Protein AF-A0A9D4SIF5-F1 (afdb_monomer)

InterPro domains:
  IPR032365 BCL-6 corepressor, PCGF1 binding domain [PF16553] (16-103)
  IPR038227 PCGF Ub-like fold discriminator superfamily [G3DSA:3.10.260.40] (9-134)

Structure (mmCIF, N/CA/C/O backbone):
data_AF-A0A9D4SIF5-F1
#
_entry.id   AF-A0A9D4SIF5-F1
#
loop_
_atom_site.group_PDB
_atom_site.id
_atom_site.type_symbol
_atom_site.label_atom_id
_atom_site.label_alt_id
_atom_site.label_comp_id
_atom_site.label_asym_id
_atom_site.label_entity_id
_atom_site.label_seq_id
_atom_site.pdbx_PDB_ins_code
_atom_site.Cartn_x
_atom_site.Cartn_y
_atom_site.Cartn_z
_atom_site.occupancy
_atom_site.B_iso_or_equiv
_atom_site.auth_seq_id
_atom_site.auth_comp_id
_atom_site.auth_asym_id
_atom_site.auth_atom_id
_atom_site.pdbx_PDB_model_num
ATOM 1 N N . MET A 1 1 ? -4.876 1.374 -12.257 1.00 37.56 1 MET A N 1
ATOM 2 C CA . MET A 1 1 ? -3.922 2.342 -12.844 1.00 37.56 1 MET A CA 1
ATOM 3 C C . MET A 1 1 ? -2.883 1.543 -13.620 1.00 37.56 1 MET A C 1
ATOM 5 O O . MET A 1 1 ? -2.544 0.474 -13.148 1.00 37.56 1 MET A O 1
ATOM 9 N N . ILE A 1 2 ? -2.447 1.990 -14.800 1.00 33.09 2 ILE A N 1
ATOM 10 C CA . ILE A 1 2 ? -1.652 1.181 -15.743 1.00 33.09 2 ILE A CA 1
ATOM 11 C C . ILE A 1 2 ? -0.152 1.449 -15.529 1.00 33.09 2 ILE A C 1
ATOM 13 O O . ILE A 1 2 ? 0.250 2.612 -15.566 1.00 33.09 2 ILE A O 1
ATOM 17 N N . ARG A 1 3 ? 0.668 0.406 -15.335 1.00 35.22 3 ARG A N 1
ATOM 18 C CA . ARG A 1 3 ? 2.143 0.470 -15.366 1.00 35.22 3 ARG A CA 1
ATOM 19 C C . ARG A 1 3 ? 2.621 -0.346 -16.569 1.00 35.22 3 ARG A C 1
ATOM 21 O O . ARG A 1 3 ? 2.198 -1.478 -16.734 1.00 35.22 3 ARG A O 1
ATOM 28 N N . MET A 1 4 ? 3.459 0.249 -17.411 1.00 37.44 4 MET A N 1
ATOM 29 C CA . MET A 1 4 ? 3.956 -0.341 -18.658 1.00 37.44 4 MET A CA 1
ATOM 30 C C . MET A 1 4 ? 5.484 -0.448 -18.539 1.00 37.44 4 MET A C 1
ATOM 32 O O . MET A 1 4 ? 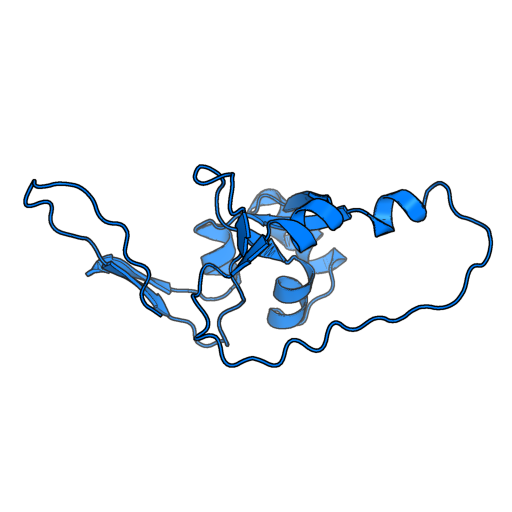6.127 0.551 -18.206 1.00 37.44 4 MET A O 1
ATOM 36 N N . MET A 1 5 ? 6.063 -1.629 -18.753 1.00 41.91 5 MET A N 1
ATOM 37 C CA . MET A 1 5 ? 7.504 -1.798 -18.973 1.00 41.91 5 MET A CA 1
ATOM 38 C C . MET A 1 5 ? 7.690 -2.243 -20.422 1.00 41.91 5 MET A C 1
ATOM 40 O O . MET A 1 5 ? 6.990 -3.143 -20.866 1.00 41.91 5 MET A O 1
ATOM 44 N N . MET A 1 6 ? 8.571 -1.572 -21.164 1.00 42.91 6 MET A N 1
ATOM 45 C CA . MET A 1 6 ? 8.908 -1.979 -22.528 1.00 42.91 6 MET A CA 1
ATOM 46 C C . MET A 1 6 ? 9.956 -3.090 -22.458 1.00 42.91 6 MET A C 1
ATOM 48 O O . MET A 1 6 ? 11.020 -2.871 -21.878 1.00 42.91 6 MET A O 1
ATOM 52 N N . MET A 1 7 ? 9.637 -4.254 -23.021 1.00 49.66 7 MET A N 1
ATOM 53 C CA . MET A 1 7 ? 10.621 -5.262 -23.413 1.00 49.66 7 MET A CA 1
ATOM 54 C C . MET A 1 7 ? 10.714 -5.271 -24.938 1.00 49.66 7 MET A C 1
ATOM 56 O O . MET A 1 7 ? 9.713 -5.060 -25.623 1.00 49.66 7 MET A O 1
ATOM 60 N N . ASP A 1 8 ? 11.942 -5.410 -25.427 1.00 47.88 8 ASP A N 1
ATOM 61 C CA . ASP A 1 8 ? 12.290 -5.445 -26.841 1.00 47.88 8 ASP A CA 1
ATOM 62 C C . ASP A 1 8 ? 11.723 -6.711 -27.515 1.00 47.88 8 ASP A C 1
ATOM 64 O O . ASP A 1 8 ? 11.964 -7.812 -27.033 1.00 47.88 8 ASP A O 1
ATOM 68 N N . ASP A 1 9 ? 10.996 -6.508 -28.618 1.00 54.66 9 ASP A N 1
ATOM 69 C CA . ASP A 1 9 ? 10.837 -7.357 -29.813 1.00 54.66 9 ASP A CA 1
ATOM 70 C C . ASP A 1 9 ? 10.932 -8.897 -29.690 1.00 54.66 9 ASP A C 1
ATOM 72 O O . ASP A 1 9 ? 11.634 -9.534 -30.473 1.00 54.66 9 ASP A O 1
ATOM 76 N N . ASP A 1 10 ? 10.129 -9.507 -28.825 1.00 52.88 10 ASP A N 1
ATOM 77 C CA . ASP A 1 10 ? 9.571 -10.844 -29.053 1.00 52.88 10 ASP A CA 1
ATOM 78 C C . ASP A 1 10 ? 8.083 -10.785 -28.657 1.00 52.88 10 ASP A C 1
ATOM 80 O O . ASP A 1 10 ? 7.726 -10.095 -27.702 1.00 52.88 10 ASP A O 1
ATOM 84 N N . ASP A 1 11 ? 7.199 -11.426 -29.430 1.00 55.69 11 ASP A N 1
ATOM 85 C CA . ASP A 1 11 ? 5.751 -11.523 -29.174 1.00 55.69 11 ASP A CA 1
ATOM 86 C C . ASP A 1 11 ? 5.476 -12.357 -27.898 1.00 55.69 11 ASP A C 1
ATOM 88 O O . ASP A 1 11 ? 4.903 -13.445 -27.952 1.00 55.69 11 ASP A O 1
ATOM 92 N N . ASP A 1 12 ? 5.915 -11.863 -26.742 1.00 54.91 12 ASP A N 1
ATOM 93 C CA . ASP A 1 12 ? 5.549 -12.371 -25.430 1.00 54.91 12 ASP A CA 1
ATOM 94 C C . ASP A 1 12 ? 4.180 -11.785 -25.075 1.00 54.91 12 ASP A C 1
ATOM 96 O O . ASP A 1 12 ? 4.002 -10.563 -25.010 1.00 54.91 12 ASP A O 1
ATOM 100 N N . ASP A 1 13 ? 3.200 -12.663 -24.861 1.00 60.69 13 ASP A N 1
ATOM 101 C CA . ASP A 1 13 ? 1.889 -12.319 -24.321 1.00 60.69 13 ASP A CA 1
ATOM 102 C C . ASP A 1 13 ? 2.075 -11.449 -23.061 1.00 60.69 13 ASP A C 1
ATOM 104 O O . ASP A 1 13 ? 2.414 -11.942 -21.985 1.00 60.69 13 ASP A O 1
ATOM 108 N N . MET A 1 14 ? 1.912 -10.126 -23.195 1.00 62.94 14 MET A N 1
ATOM 109 C CA . MET A 1 14 ? 1.975 -9.209 -22.059 1.00 62.94 14 MET A CA 1
ATOM 110 C C . MET A 1 14 ? 0.830 -9.546 -21.101 1.00 62.94 14 MET A C 1
ATOM 112 O O . MET A 1 14 ? -0.307 -9.140 -21.327 1.00 62.94 14 MET A O 1
ATOM 116 N N . GLU A 1 15 ? 1.141 -10.257 -20.020 1.00 67.00 15 GLU A N 1
ATOM 117 C CA . GLU A 1 15 ? 0.197 -10.516 -18.937 1.00 67.00 15 GLU A CA 1
ATOM 118 C C . GLU A 1 15 ? -0.071 -9.218 -18.166 1.00 67.00 15 GLU A C 1
ATOM 120 O O . GLU A 1 15 ? 0.842 -8.576 -17.627 1.00 67.00 15 GLU A O 1
ATOM 125 N N . TYR A 1 16 ? -1.339 -8.812 -18.103 1.00 73.88 16 TYR A N 1
ATOM 126 C CA . TYR A 1 16 ? -1.735 -7.630 -17.349 1.00 73.88 16 TYR A CA 1
ATOM 127 C C . TYR A 1 16 ? -2.292 -8.035 -15.989 1.00 73.88 16 TYR A C 1
ATOM 129 O O . TYR A 1 16 ? -3.325 -8.695 -15.897 1.00 73.88 16 TYR A O 1
ATOM 137 N N . GLU A 1 17 ? -1.656 -7.565 -14.918 1.00 78.44 17 GLU A N 1
ATOM 138 C CA . GLU A 1 17 ? -2.133 -7.778 -13.553 1.00 78.44 17 GLU A CA 1
ATOM 139 C C . GLU A 1 17 ? -2.958 -6.581 -13.049 1.00 78.44 17 GLU A C 1
ATOM 141 O O . GLU A 1 17 ? -2.536 -5.420 -13.106 1.00 78.44 17 GLU A O 1
ATOM 146 N N . PHE A 1 18 ? -4.155 -6.866 -12.535 1.00 82.50 18 PHE A N 1
ATOM 147 C CA . PHE A 1 18 ? -5.093 -5.887 -11.995 1.00 82.50 18 PHE A CA 1
ATOM 148 C C . PHE A 1 18 ? -5.320 -6.103 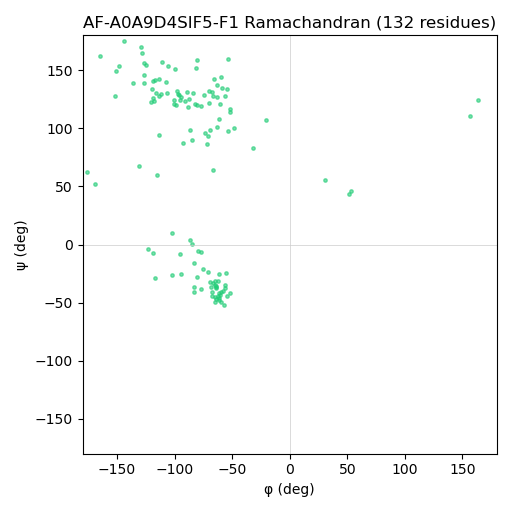-10.502 1.00 82.50 18 PHE A C 1
ATOM 150 O O . PHE A 1 18 ? -5.677 -7.196 -10.073 1.00 82.50 18 PHE A O 1
ATOM 157 N N . GLU A 1 19 ? -5.198 -5.023 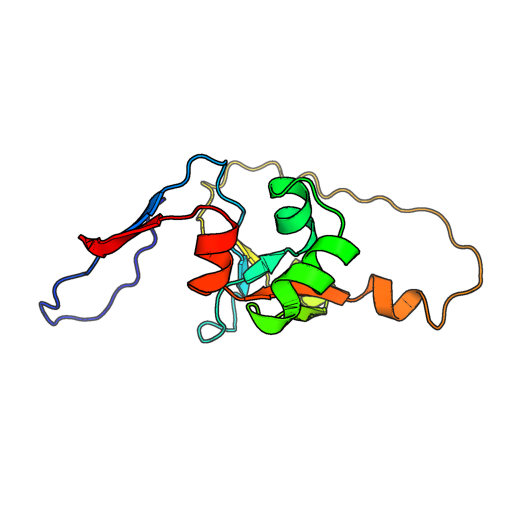-9.729 1.00 84.38 19 GLU A N 1
ATOM 158 C CA . GLU A 1 19 ? -5.571 -4.979 -8.313 1.00 84.38 19 GLU A CA 1
ATOM 159 C C . GLU A 1 19 ? -7.032 -4.533 -8.157 1.00 84.38 19 GLU A C 1
ATOM 161 O O . GLU A 1 19 ? -7.410 -3.432 -8.578 1.00 84.38 19 GLU A O 1
ATOM 166 N N . ALA A 1 20 ? -7.840 -5.356 -7.495 1.00 86.12 20 ALA A N 1
ATOM 167 C CA . ALA A 1 20 ? -9.193 -5.024 -7.067 1.00 86.12 20 ALA A CA 1
ATOM 168 C C . ALA A 1 20 ? -9.295 -5.094 -5.541 1.00 86.12 20 ALA A C 1
ATOM 170 O O . ALA A 1 20 ? -8.722 -5.971 -4.905 1.00 86.12 20 ALA A O 1
ATOM 171 N N . SER A 1 21 ? -10.028 -4.165 -4.929 1.00 87.81 21 SER A N 1
ATOM 172 C CA . SER A 1 21 ? -10.298 -4.206 -3.492 1.00 87.81 21 SER A CA 1
ATOM 173 C C . SER A 1 21 ? -11.631 -3.545 -3.168 1.00 87.81 21 SER A C 1
ATOM 175 O O . SER A 1 21 ? -12.052 -2.591 -3.825 1.00 87.81 21 SER A O 1
ATOM 177 N N . CYS A 1 22 ? -12.286 -4.028 -2.113 1.00 85.31 22 CYS A N 1
ATOM 178 C CA . CYS A 1 22 ? -13.448 -3.372 -1.516 1.00 85.31 22 CYS A CA 1
ATOM 179 C C . CYS A 1 22 ? -13.063 -2.157 -0.647 1.00 85.31 22 CYS A C 1
ATOM 181 O O . CYS A 1 22 ? -13.938 -1.421 -0.181 1.00 85.31 22 CYS A O 1
ATOM 183 N N . ARG A 1 23 ? -11.760 -1.932 -0.432 1.00 84.69 23 ARG A N 1
ATOM 184 C CA . ARG A 1 23 ? -11.191 -0.789 0.289 1.00 84.69 23 ARG A CA 1
ATOM 185 C C . ARG A 1 23 ? -10.446 0.132 -0.683 1.00 84.69 23 ARG A C 1
ATOM 187 O O . ARG A 1 23 ? -9.991 -0.319 -1.732 1.00 84.69 23 ARG A O 1
ATOM 194 N N . PRO A 1 24 ? -10.269 1.421 -0.345 1.00 85.81 24 PRO A N 1
ATOM 195 C CA . PRO A 1 24 ? -9.358 2.278 -1.093 1.00 85.81 24 PRO A CA 1
ATOM 196 C C . PRO A 1 24 ? -7.949 1.669 -1.129 1.00 85.81 24 PRO A C 1
ATOM 198 O O . PRO A 1 24 ? -7.396 1.340 -0.077 1.00 85.81 24 PRO A O 1
ATOM 201 N N . LEU A 1 25 ? -7.380 1.533 -2.330 1.00 88.31 25 LEU A N 1
ATOM 202 C CA . LEU A 1 25 ? -6.021 1.025 -2.507 1.00 88.31 25 LEU A CA 1
ATOM 203 C C . LEU A 1 25 ? -5.014 1.970 -1.845 1.00 88.31 25 LEU A C 1
ATOM 205 O O . LEU A 1 25 ? -5.116 3.193 -1.961 1.00 88.31 25 LEU A O 1
ATOM 209 N N . LEU A 1 26 ? -4.042 1.387 -1.146 1.00 91.06 26 LEU A N 1
ATOM 210 C CA . LEU A 1 26 ? -2.957 2.138 -0.524 1.00 91.06 26 LEU A CA 1
ATOM 211 C C . LEU A 1 26 ? -1.878 2.466 -1.544 1.00 91.06 26 LEU A C 1
ATOM 213 O O . LEU A 1 26 ? -1.641 1.700 -2.480 1.00 91.06 26 LEU A O 1
ATOM 217 N N . ASN A 1 27 ? -1.180 3.573 -1.298 1.00 90.19 27 ASN A N 1
ATOM 218 C CA . ASN A 1 27 ? -0.004 3.919 -2.076 1.00 90.19 27 ASN A CA 1
ATOM 219 C C . ASN A 1 27 ? 1.051 2.818 -1.935 1.00 90.19 27 ASN A C 1
ATOM 221 O O . ASN A 1 27 ? 1.510 2.515 -0.830 1.00 90.19 27 ASN A O 1
ATOM 225 N N . LEU A 1 28 ? 1.430 2.237 -3.065 1.00 89.88 28 LEU A N 1
ATOM 226 C CA . LEU A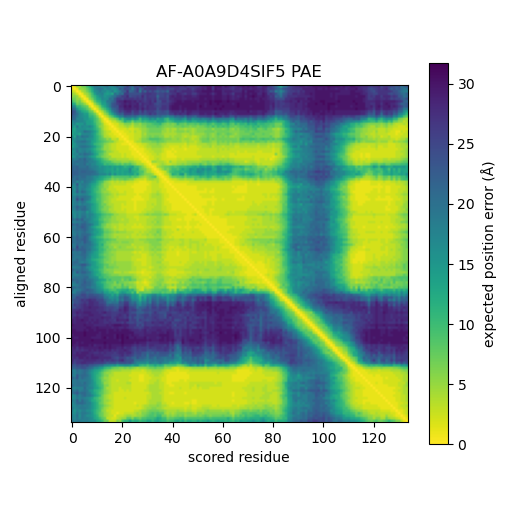 1 28 ? 2.521 1.293 -3.188 1.00 89.88 28 LEU A CA 1
ATOM 227 C C . LEU A 1 28 ? 3.765 2.066 -3.610 1.00 89.88 28 LEU A C 1
ATOM 229 O O . LEU A 1 28 ? 3.755 2.765 -4.622 1.00 89.88 28 LEU A O 1
ATOM 233 N N . TYR A 1 29 ? 4.835 1.946 -2.839 1.00 89.50 29 TYR A N 1
ATOM 234 C CA . TYR A 1 29 ? 6.070 2.687 -3.042 1.00 89.50 29 TYR A CA 1
ATOM 235 C C . TYR A 1 29 ? 7.174 1.797 -3.613 1.00 89.50 29 TYR A C 1
ATOM 237 O O . TYR A 1 29 ? 7.198 0.588 -3.410 1.00 89.50 29 TYR A O 1
ATOM 245 N N . THR A 1 30 ? 8.116 2.402 -4.323 1.00 87.62 30 THR A N 1
ATOM 246 C CA . THR A 1 30 ? 9.379 1.791 -4.753 1.00 87.62 30 THR A CA 1
ATOM 247 C C . THR A 1 30 ? 10.489 2.842 -4.709 1.00 87.62 30 THR A C 1
ATOM 249 O O . THR A 1 30 ? 10.225 4.015 -4.446 1.00 87.62 30 THR A O 1
ATOM 252 N N . PHE A 1 31 ? 11.733 2.448 -4.969 1.00 83.19 31 PHE A N 1
ATOM 253 C CA . PHE A 1 31 ? 12.871 3.362 -5.024 1.00 83.19 31 PHE A CA 1
ATOM 254 C C . PHE A 1 31 ? 13.334 3.594 -6.466 1.00 83.19 31 PHE A C 1
ATOM 256 O O . PHE A 1 31 ? 13.620 2.639 -7.186 1.00 83.19 31 PHE A O 1
ATOM 263 N N . LEU A 1 32 ? 13.497 4.865 -6.858 1.00 73.69 32 LEU A N 1
ATOM 264 C CA . LEU A 1 32 ? 13.894 5.284 -8.214 1.00 73.69 32 LEU A CA 1
ATOM 265 C C . LEU A 1 32 ? 15.160 4.577 -8.732 1.00 73.69 32 LEU A C 1
ATOM 267 O O . LEU A 1 32 ? 15.216 4.177 -9.889 1.00 73.69 32 LEU A O 1
ATOM 271 N N . HIS A 1 33 ? 16.173 4.416 -7.879 1.00 72.81 33 HIS A N 1
ATOM 272 C CA . HIS A 1 33 ? 17.489 3.889 -8.263 1.00 72.81 33 HIS A CA 1
ATOM 273 C C . HIS A 1 33 ? 17.714 2.425 -7.864 1.00 72.81 33 HIS A C 1
ATOM 275 O O . HIS A 1 33 ? 18.837 1.931 -7.944 1.00 72.81 33 HIS A O 1
ATOM 281 N N . LYS A 1 34 ? 16.669 1.725 -7.409 1.00 71.56 34 LYS A N 1
ATOM 282 C CA . LYS A 1 34 ? 16.759 0.317 -6.997 1.00 71.56 34 LYS A CA 1
ATOM 283 C C . LYS A 1 34 ? 15.638 -0.494 -7.658 1.00 71.56 34 LYS A C 1
ATOM 285 O O . LYS A 1 34 ? 14.750 -0.971 -6.958 1.00 71.56 34 LYS A O 1
ATOM 290 N N . PRO A 1 35 ? 15.676 -0.669 -8.995 1.00 58.94 35 PRO A N 1
ATOM 291 C CA . PRO A 1 35 ? 14.589 -1.302 -9.747 1.00 58.94 35 PRO A CA 1
ATOM 292 C C . PRO A 1 35 ? 14.319 -2.754 -9.324 1.00 58.94 35 PRO A C 1
ATOM 294 O O . PRO A 1 35 ? 13.190 -3.213 -9.427 1.00 58.94 35 PRO A O 1
ATOM 297 N N . ASN A 1 36 ? 15.326 -3.444 -8.777 1.00 64.44 36 ASN A N 1
ATOM 298 C CA . ASN A 1 36 ? 15.203 -4.826 -8.302 1.00 64.44 36 ASN A CA 1
ATOM 299 C C . ASN A 1 36 ? 14.668 -4.937 -6.863 1.00 64.44 36 ASN A C 1
ATOM 301 O O . ASN A 1 36 ? 14.585 -6.040 -6.326 1.00 64.44 36 ASN A O 1
ATOM 305 N N . GLN A 1 37 ? 14.360 -3.820 -6.194 1.00 73.31 37 GLN A N 1
ATOM 306 C CA . GLN A 1 37 ? 13.737 -3.875 -4.876 1.00 73.31 37 GLN A CA 1
ATOM 307 C C . GLN A 1 37 ? 12.229 -4.044 -5.001 1.00 73.31 37 GLN A C 1
ATOM 309 O O . GLN A 1 37 ? 11.558 -3.293 -5.712 1.00 73.31 37 GLN A O 1
ATOM 314 N N . CYS A 1 38 ? 11.711 -5.019 -4.252 1.00 81.94 38 CYS A N 1
ATOM 315 C CA . CYS A 1 38 ? 10.282 -5.254 -4.147 1.00 81.94 38 CYS A CA 1
ATOM 316 C C . CYS A 1 38 ? 9.574 -3.957 -3.709 1.00 81.94 38 CYS A C 1
ATOM 318 O O . CYS A 1 38 ? 10.050 -3.294 -2.776 1.00 81.94 38 CYS A O 1
ATOM 320 N N . PRO A 1 39 ? 8.464 -3.577 -4.364 1.00 89.38 39 PRO A N 1
ATOM 321 C CA . PRO A 1 39 ? 7.611 -2.502 -3.889 1.00 89.38 39 PRO A CA 1
ATOM 322 C C . PRO A 1 39 ? 7.164 -2.715 -2.437 1.00 89.38 39 PRO A C 1
ATOM 324 O O . PRO A 1 39 ? 7.189 -3.830 -1.917 1.00 89.38 39 PRO A O 1
ATOM 327 N N . PHE A 1 40 ? 6.748 -1.654 -1.757 1.00 92.31 40 PHE A N 1
ATOM 328 C CA . PHE A 1 40 ? 6.386 -1.718 -0.344 1.00 92.31 40 PHE A CA 1
ATOM 329 C C . PHE A 1 40 ? 5.278 -0.733 0.029 1.00 92.31 40 PHE A C 1
ATOM 331 O O . PHE A 1 40 ? 5.123 0.324 -0.578 1.00 92.31 40 PHE A O 1
ATOM 338 N N . TYR A 1 41 ? 4.532 -1.066 1.078 1.00 94.19 41 TYR A N 1
ATOM 339 C CA . TYR A 1 41 ? 3.570 -0.181 1.729 1.00 94.19 41 TYR A CA 1
ATOM 340 C C . TYR A 1 41 ? 4.179 0.420 2.995 1.00 94.19 41 TYR A C 1
ATOM 342 O O . TYR A 1 41 ? 4.991 -0.215 3.672 1.00 94.19 41 TYR A O 1
ATOM 350 N N . LEU A 1 42 ? 3.746 1.624 3.367 1.00 94.88 42 LEU A N 1
ATOM 351 C CA . LEU A 1 42 ? 4.068 2.182 4.679 1.00 94.88 42 LEU A CA 1
ATOM 352 C C . LEU A 1 42 ? 3.223 1.486 5.754 1.00 94.88 42 LEU A C 1
ATOM 354 O O . LEU A 1 42 ? 1.994 1.448 5.653 1.00 94.88 42 LEU A O 1
ATOM 358 N N . VAL A 1 43 ? 3.856 0.988 6.825 1.00 95.19 43 VAL A N 1
ATOM 359 C CA . VAL A 1 43 ? 3.137 0.335 7.941 1.00 95.19 43 VAL A CA 1
ATOM 360 C C . VAL A 1 43 ? 2.081 1.271 8.528 1.00 95.19 43 VAL A C 1
ATOM 362 O O . VAL A 1 43 ? 0.987 0.829 8.871 1.00 95.19 43 VAL A O 1
ATOM 365 N N . CYS A 1 44 ? 2.373 2.572 8.611 1.00 94.06 44 CYS A N 1
ATOM 366 C CA . CYS A 1 44 ? 1.444 3.562 9.150 1.00 94.06 44 CYS A CA 1
ATOM 367 C C . CYS A 1 44 ? 0.147 3.681 8.334 1.00 94.06 44 CYS A C 1
ATOM 369 O O . CYS A 1 44 ? -0.906 3.932 8.918 1.00 94.06 44 CYS A O 1
ATOM 371 N N . ASP A 1 45 ? 0.195 3.465 7.022 1.00 94.25 45 ASP A N 1
ATOM 372 C CA . ASP A 1 45 ? -0.984 3.518 6.159 1.00 94.25 45 ASP A CA 1
ATOM 373 C C . ASP A 1 45 ? -1.746 2.193 6.183 1.00 94.25 45 ASP A C 1
ATOM 375 O O . ASP A 1 45 ? -2.976 2.192 6.260 1.00 94.25 45 ASP A O 1
ATOM 379 N N . VAL A 1 46 ? -1.026 1.069 6.255 1.00 94.56 46 VAL A N 1
ATOM 380 C CA . VAL A 1 46 ? -1.613 -0.264 6.458 1.00 94.56 46 VAL A CA 1
ATOM 381 C C . VAL A 1 46 ? -2.445 -0.301 7.741 1.00 94.56 46 VAL A C 1
ATOM 383 O O . VAL A 1 46 ? -3.625 -0.648 7.702 1.00 94.56 46 VAL A O 1
ATOM 386 N N . ILE A 1 47 ? -1.888 0.115 8.883 1.00 95.25 47 ILE A N 1
ATOM 387 C CA . ILE A 1 47 ? -2.615 0.056 10.163 1.00 95.25 47 ILE A CA 1
ATOM 388 C C . ILE A 1 47 ? -3.812 1.016 10.205 1.00 95.25 47 ILE A C 1
ATOM 390 O O . ILE A 1 47 ? -4.842 0.679 10.793 1.00 95.25 47 ILE A O 1
ATOM 394 N N . LYS A 1 48 ? -3.720 2.177 9.535 1.00 93.62 48 LYS A N 1
ATOM 395 C CA . LYS A 1 48 ? -4.849 3.109 9.375 1.00 93.62 48 LYS A CA 1
ATOM 396 C C . LYS A 1 48 ? -5.963 2.485 8.535 1.00 93.62 48 LYS A C 1
ATOM 398 O O . LYS A 1 48 ? -7.121 2.547 8.940 1.00 93.62 48 LYS A O 1
ATOM 403 N N . SER A 1 49 ? -5.619 1.849 7.415 1.00 93.19 49 SER A N 1
ATOM 404 C CA . SER A 1 49 ? -6.571 1.150 6.539 1.00 93.19 49 SER A CA 1
ATOM 405 C C . SER A 1 49 ? -7.282 0.001 7.253 1.00 93.19 49 SER A C 1
ATOM 407 O O . SER A 1 49 ? -8.498 -0.175 7.154 1.00 93.19 49 SER A O 1
ATOM 409 N N . LEU A 1 50 ? -6.524 -0.755 8.045 1.00 93.19 50 LEU A N 1
ATOM 410 C CA . LEU A 1 50 ? -7.028 -1.877 8.826 1.00 93.19 50 LEU A CA 1
ATOM 411 C C . LEU A 1 50 ? -7.720 -1.455 10.132 1.00 93.19 50 LEU A C 1
ATOM 413 O O . LEU A 1 50 ? -8.285 -2.311 10.812 1.00 93.19 50 LEU A O 1
ATOM 417 N N . LYS A 1 51 ? -7.693 -0.159 10.480 1.00 94.19 51 LYS A N 1
ATOM 418 C CA . LYS A 1 51 ? -8.245 0.404 11.724 1.00 94.19 51 LYS A CA 1
ATOM 419 C C . LYS A 1 51 ? -7.741 -0.325 12.976 1.00 94.19 51 LYS A C 1
ATOM 421 O O . LYS A 1 51 ? -8.510 -0.613 13.891 1.00 94.19 51 LYS A O 1
ATOM 426 N N . MET A 1 52 ? -6.445 -0.625 13.017 1.00 95.19 52 MET A N 1
ATOM 427 C CA . MET A 1 52 ? -5.794 -1.301 14.144 1.00 95.19 52 MET A CA 1
ATOM 428 C C . MET A 1 52 ? -4.560 -0.540 14.624 1.00 95.19 52 MET A C 1
ATOM 430 O O . MET A 1 52 ? -4.047 0.344 13.941 1.00 95.19 52 MET A O 1
ATOM 434 N N . THR A 1 53 ? -4.074 -0.877 15.817 1.00 95.75 53 THR A N 1
ATOM 435 C CA . THR A 1 53 ? -2.813 -0.329 16.324 1.00 95.75 53 THR A CA 1
ATOM 436 C C . THR A 1 53 ? -1.623 -1.079 15.727 1.00 95.75 53 THR A C 1
ATOM 438 O O . THR A 1 53 ? -1.736 -2.232 15.304 1.00 95.75 53 THR A O 1
ATOM 441 N N . ARG A 1 54 ? -0.450 -0.436 15.744 1.00 94.19 54 ARG A N 1
ATOM 442 C CA . ARG A 1 54 ? 0.822 -1.057 15.346 1.00 94.19 54 ARG A CA 1
ATOM 443 C C . ARG A 1 54 ? 1.097 -2.354 16.111 1.00 94.19 54 ARG A C 1
ATOM 445 O O . ARG A 1 54 ? 1.502 -3.340 15.510 1.00 94.19 54 ARG A O 1
ATOM 452 N N . GLU A 1 55 ? 0.874 -2.352 17.422 1.00 96.00 55 GLU A N 1
ATOM 453 C CA . GLU A 1 55 ? 1.105 -3.519 18.279 1.00 96.00 55 GLU A CA 1
ATOM 454 C C . GLU A 1 55 ? 0.225 -4.705 17.873 1.00 96.00 55 GLU A C 1
ATOM 456 O O . GLU A 1 55 ? 0.729 -5.810 17.683 1.00 96.00 55 GLU A O 1
ATOM 461 N N . ILE A 1 56 ? -1.071 -4.460 17.644 1.00 96.19 56 ILE A N 1
ATOM 462 C CA . ILE A 1 56 ? -2.005 -5.495 17.187 1.00 96.19 56 ILE A CA 1
ATOM 463 C C . ILE A 1 56 ? -1.582 -6.030 15.815 1.00 96.19 56 ILE A C 1
ATOM 465 O O . ILE A 1 56 ? -1.570 -7.243 15.615 1.00 96.19 56 ILE A O 1
ATOM 469 N N . PHE A 1 57 ? -1.202 -5.146 14.886 1.00 96.00 57 PHE A N 1
ATOM 470 C CA . PHE A 1 57 ? -0.751 -5.539 13.551 1.00 96.00 57 PHE A CA 1
ATOM 471 C C . PHE A 1 57 ? 0.484 -6.448 13.605 1.00 96.00 57 PHE A C 1
ATOM 473 O O . PHE A 1 57 ? 0.481 -7.521 13.006 1.00 96.00 57 PHE A O 1
ATOM 480 N N . ILE A 1 58 ? 1.514 -6.058 14.360 1.00 93.75 58 ILE A N 1
ATOM 481 C CA . ILE A 1 58 ? 2.757 -6.831 14.485 1.00 93.75 58 ILE A CA 1
ATOM 482 C C . ILE A 1 58 ? 2.486 -8.173 15.161 1.00 93.75 58 ILE A C 1
ATOM 484 O O . ILE A 1 58 ? 2.850 -9.218 14.623 1.00 93.75 58 ILE A O 1
ATOM 488 N N . ASN A 1 59 ? 1.791 -8.179 16.298 1.00 94.62 59 ASN A N 1
ATOM 489 C CA . ASN A 1 59 ? 1.505 -9.420 17.017 1.00 94.62 59 ASN A CA 1
ATOM 490 C C . ASN A 1 59 ? 0.733 -10.410 16.138 1.00 94.62 59 ASN A C 1
ATOM 492 O O . ASN A 1 59 ? 1.044 -11.600 16.129 1.00 94.62 59 ASN A O 1
ATOM 496 N N . LYS A 1 60 ? -0.225 -9.912 15.349 1.00 95.25 60 LYS A N 1
ATOM 497 C CA . LYS A 1 60 ? -1.059 -10.748 14.488 1.00 95.25 60 LYS A CA 1
ATOM 498 C C . LYS A 1 60 ? -0.351 -11.216 13.215 1.00 95.25 60 LYS A C 1
ATOM 500 O O . LYS A 1 60 ? -0.574 -12.352 12.818 1.00 95.25 60 LYS A O 1
ATOM 505 N N . TYR A 1 61 ? 0.478 -10.382 12.583 1.00 95.25 61 TYR A N 1
ATOM 506 C CA . TYR A 1 61 ? 0.946 -10.632 11.213 1.00 95.25 61 TYR A CA 1
ATOM 507 C C . TYR A 1 61 ? 2.467 -10.695 11.025 1.00 95.25 61 TYR A C 1
ATOM 509 O O . TYR A 1 61 ? 2.895 -11.021 9.923 1.00 95.25 61 TYR A O 1
ATOM 517 N N . HIS A 1 62 ? 3.303 -10.456 12.046 1.00 90.62 62 HIS A N 1
ATOM 518 C CA . HIS A 1 62 ? 4.773 -10.458 11.877 1.00 90.62 62 HIS A CA 1
ATOM 519 C C . HIS A 1 62 ? 5.344 -11.756 11.278 1.00 90.62 62 HIS A C 1
ATOM 521 O O . HIS A 1 62 ? 6.418 -11.734 10.693 1.00 90.62 62 HIS A O 1
ATOM 527 N N . HIS A 1 63 ? 4.644 -12.883 11.432 1.00 91.38 63 HIS A N 1
ATOM 528 C CA . HIS A 1 63 ? 5.045 -14.178 10.880 1.00 91.38 63 HIS A CA 1
ATOM 529 C C . HIS A 1 63 ? 4.634 -14.369 9.408 1.00 91.38 63 HIS A C 1
ATOM 531 O O . HIS A 1 63 ? 5.130 -15.280 8.754 1.00 91.38 63 HIS A O 1
ATOM 537 N N . MET A 1 64 ? 3.722 -13.540 8.892 1.00 92.69 64 MET A N 1
ATOM 538 C CA . MET A 1 64 ? 3.198 -13.620 7.522 1.00 92.69 64 MET A CA 1
ATOM 539 C C . MET A 1 64 ? 3.817 -12.581 6.590 1.00 92.69 64 MET A C 1
ATOM 541 O O . MET A 1 64 ? 3.826 -12.780 5.378 1.00 92.69 64 MET A O 1
ATOM 545 N N . VAL A 1 65 ? 4.283 -11.454 7.135 1.00 92.44 65 VAL A N 1
ATOM 546 C CA . VAL A 1 65 ? 4.749 -10.314 6.340 1.00 92.44 65 VAL A CA 1
ATOM 547 C C . VAL A 1 65 ? 6.155 -9.882 6.736 1.00 92.44 65 VAL A C 1
ATOM 549 O O . VAL A 1 65 ? 6.530 -9.917 7.906 1.00 92.44 65 VAL A O 1
ATOM 552 N N . ASN A 1 66 ? 6.929 -9.427 5.751 1.00 90.88 66 ASN A N 1
ATOM 553 C CA . ASN A 1 66 ? 8.274 -8.909 5.976 1.00 90.88 66 ASN A CA 1
ATOM 554 C C . ASN A 1 66 ? 8.212 -7.414 6.316 1.00 90.88 66 ASN A C 1
ATOM 556 O O . ASN A 1 66 ? 8.091 -6.570 5.423 1.00 90.88 66 ASN A O 1
ATOM 560 N N . ILE A 1 67 ? 8.269 -7.113 7.615 1.00 92.44 67 ILE A N 1
ATOM 561 C CA . ILE A 1 67 ? 8.355 -5.746 8.132 1.00 92.44 67 ILE A CA 1
ATOM 562 C C . ILE A 1 67 ? 9.824 -5.347 8.206 1.00 92.44 67 ILE A C 1
ATOM 564 O O . ILE A 1 67 ? 10.626 -6.003 8.869 1.00 92.44 67 ILE A O 1
ATOM 568 N N . SER A 1 68 ? 10.164 -4.237 7.565 1.00 91.94 68 SER A N 1
ATOM 569 C CA . SER A 1 68 ? 11.518 -3.698 7.559 1.00 91.94 68 SER A CA 1
ATOM 570 C C . SER A 1 68 ? 11.523 -2.224 7.944 1.00 91.94 68 SER A C 1
ATOM 572 O O . SER A 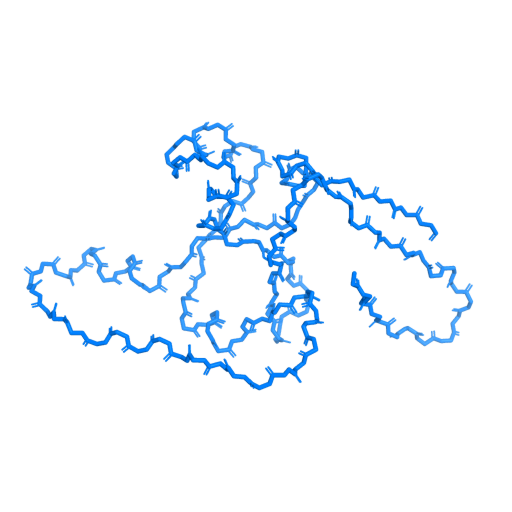1 68 ? 10.476 -1.581 8.049 1.00 91.94 68 SER A O 1
ATOM 574 N N . ARG A 1 69 ? 12.722 -1.691 8.167 1.00 92.94 69 ARG A N 1
ATOM 575 C CA . ARG A 1 69 ? 12.962 -0.276 8.429 1.00 92.94 69 ARG A CA 1
ATOM 576 C C . ARG A 1 69 ? 13.880 0.276 7.363 1.00 92.94 69 ARG A C 1
ATOM 578 O O . ARG A 1 69 ? 14.884 -0.344 7.023 1.00 92.94 69 ARG A O 1
ATOM 585 N N . ILE A 1 70 ? 13.519 1.436 6.843 1.00 90.56 70 ILE A N 1
ATOM 586 C CA . ILE A 1 70 ? 14.321 2.166 5.865 1.00 90.56 70 ILE A CA 1
ATOM 587 C C . ILE A 1 70 ? 14.579 3.571 6.377 1.00 90.56 70 ILE A C 1
ATOM 589 O O . ILE A 1 70 ? 13.803 4.110 7.168 1.00 90.56 70 ILE A O 1
ATOM 593 N N . ASN A 1 71 ? 15.667 4.174 5.908 1.00 89.94 71 ASN A N 1
ATOM 594 C CA . ASN A 1 71 ? 15.975 5.546 6.257 1.00 89.94 71 ASN A CA 1
ATOM 595 C C . ASN A 1 71 ? 14.943 6.497 5.626 1.00 89.94 71 ASN A C 1
ATOM 597 O O . ASN A 1 71 ? 14.645 6.436 4.431 1.00 89.94 71 ASN A O 1
ATOM 601 N N . ARG A 1 72 ? 14.409 7.397 6.446 1.00 87.56 72 ARG A N 1
ATOM 602 C CA . ARG A 1 72 ? 13.437 8.410 6.060 1.00 87.56 72 ARG A CA 1
ATOM 603 C C . ARG A 1 72 ? 13.975 9.359 4.993 1.00 87.56 72 ARG A C 1
ATOM 605 O O . ARG A 1 72 ? 13.250 9.643 4.047 1.00 87.56 72 ARG A O 1
ATOM 612 N N . SER A 1 73 ? 15.222 9.823 5.105 1.00 86.88 73 SER A N 1
ATOM 613 C CA . SER A 1 73 ? 15.813 10.725 4.106 1.00 86.88 73 SER A CA 1
ATOM 614 C C . SER A 1 73 ? 15.937 10.048 2.747 1.00 86.88 73 SER A C 1
ATOM 616 O O . SER A 1 73 ? 15.702 10.674 1.713 1.00 86.88 73 SER A O 1
ATOM 618 N N . ASP A 1 74 ? 16.261 8.755 2.748 1.00 84.62 74 ASP A N 1
ATOM 619 C CA . ASP A 1 74 ? 16.379 7.974 1.520 1.00 84.62 74 ASP A CA 1
ATOM 620 C C . ASP A 1 74 ? 15.012 7.803 0.862 1.00 84.62 74 ASP A C 1
ATOM 622 O O . ASP A 1 74 ? 14.905 7.933 -0.357 1.00 84.62 74 ASP A O 1
ATOM 626 N N . PHE A 1 75 ? 13.969 7.555 1.659 1.00 87.12 75 PHE A N 1
ATOM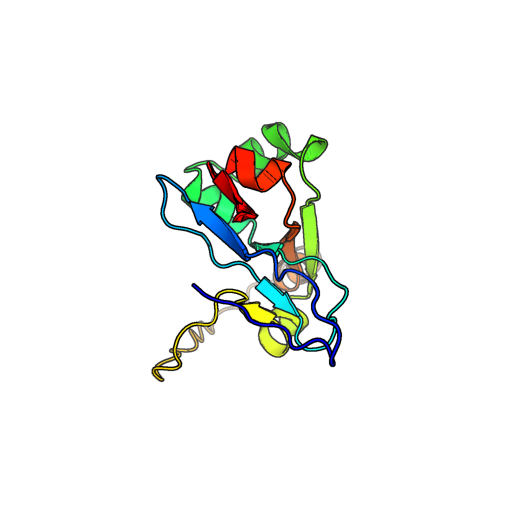 627 C CA . PHE A 1 75 ? 12.586 7.495 1.190 1.00 87.12 75 PHE A CA 1
ATOM 628 C C . PHE A 1 75 ? 12.089 8.831 0.642 1.00 87.12 75 PHE A C 1
ATOM 630 O O . PHE A 1 75 ? 11.533 8.866 -0.448 1.00 87.12 75 PHE A O 1
ATOM 637 N N . GLU A 1 76 ? 12.310 9.936 1.347 1.00 84.88 76 GLU A N 1
ATOM 638 C CA . GLU A 1 76 ? 11.864 11.261 0.900 1.00 84.88 76 GLU A CA 1
ATOM 639 C C . GLU A 1 76 ? 12.572 11.704 -0.391 1.00 84.88 76 GLU A C 1
ATOM 641 O O . GLU A 1 76 ? 11.976 12.388 -1.220 1.00 84.88 76 GLU A O 1
ATOM 646 N N . THR A 1 77 ? 13.825 11.281 -0.587 1.00 82.56 77 THR A N 1
ATOM 647 C CA . THR A 1 77 ? 14.619 11.628 -1.775 1.00 82.56 77 THR A CA 1
ATOM 648 C C . THR A 1 77 ? 14.329 10.712 -2.965 1.00 82.56 77 THR A C 1
ATOM 650 O O . THR A 1 77 ? 14.272 11.177 -4.101 1.00 82.56 77 THR A O 1
ATOM 653 N N . ASN A 1 78 ? 14.169 9.406 -2.723 1.00 80.88 78 ASN A N 1
ATOM 654 C CA . ASN A 1 78 ? 14.168 8.386 -3.779 1.00 80.88 78 ASN A CA 1
ATOM 655 C C . ASN A 1 78 ? 12.858 7.595 -3.889 1.00 80.88 78 ASN A C 1
ATOM 657 O O . ASN A 1 78 ? 12.727 6.774 -4.799 1.00 80.88 78 ASN A O 1
ATOM 661 N N . GLY A 1 79 ? 11.924 7.778 -2.956 1.00 79.38 79 GLY A N 1
ATOM 662 C CA . GLY A 1 79 ? 10.643 7.087 -2.926 1.00 79.38 79 GLY A CA 1
ATOM 663 C C . GLY A 1 79 ? 9.729 7.553 -4.054 1.00 79.38 79 GLY A C 1
ATOM 664 O O . GLY A 1 79 ? 9.537 8.747 -4.278 1.00 79.38 79 GLY A O 1
ATOM 665 N N . LEU A 1 80 ? 9.143 6.596 -4.762 1.00 81.00 80 LEU A N 1
ATOM 666 C CA . LEU A 1 80 ? 8.190 6.821 -5.841 1.00 81.00 80 LEU A CA 1
ATOM 667 C C . LEU A 1 80 ? 6.925 6.026 -5.576 1.00 81.00 80 LEU A C 1
ATOM 669 O O . LEU A 1 80 ? 7.008 4.859 -5.205 1.00 81.00 80 LEU A O 1
ATOM 673 N N . ILE A 1 81 ? 5.768 6.628 -5.833 1.00 79.50 81 ILE A N 1
ATOM 674 C CA . ILE A 1 81 ? 4.508 5.889 -5.860 1.00 79.50 81 ILE A CA 1
ATOM 675 C C . ILE A 1 81 ? 4.456 5.126 -7.188 1.00 79.50 81 ILE A C 1
ATOM 677 O O . ILE A 1 81 ? 4.514 5.716 -8.267 1.00 79.50 81 ILE A O 1
ATOM 681 N N . VAL A 1 82 ? 4.385 3.800 -7.092 1.00 68.44 82 VAL A N 1
ATOM 682 C CA . VAL A 1 82 ? 4.283 2.856 -8.213 1.00 68.44 82 VAL A CA 1
ATOM 683 C C . VAL A 1 82 ? 2.980 3.069 -8.968 1.00 68.44 82 VAL A C 1
ATOM 685 O O . VAL A 1 82 ? 2.951 2.991 -10.198 1.00 68.44 82 VAL A O 1
ATOM 688 N N . GLN A 1 83 ? 1.915 3.396 -8.236 1.00 64.62 83 GLN A N 1
ATOM 689 C CA . GLN A 1 83 ? 0.720 3.944 -8.834 1.00 64.62 83 GLN A CA 1
ATOM 690 C C . GLN A 1 83 ? 1.030 5.392 -9.282 1.00 64.62 83 GLN A C 1
ATOM 692 O O . GLN A 1 83 ? 0.794 6.350 -8.557 1.00 64.62 83 GLN A O 1
ATOM 697 N N . LEU A 1 84 ? 1.564 5.541 -10.500 1.00 58.72 84 LEU A N 1
ATOM 698 C CA . LEU A 1 84 ? 1.642 6.762 -11.320 1.00 58.72 84 LEU A CA 1
ATOM 699 C C . LEU A 1 84 ? 0.468 7.757 -11.142 1.00 58.72 84 LEU A C 1
ATOM 701 O O . LEU A 1 84 ? -0.460 7.819 -11.954 1.00 58.72 84 LEU A O 1
ATOM 705 N N . GLU A 1 85 ? 0.514 8.616 -10.125 1.00 46.75 85 GLU A N 1
ATOM 706 C CA . GLU A 1 85 ? -0.375 9.772 -10.066 1.00 46.75 85 GLU A CA 1
ATOM 707 C C . GLU A 1 85 ? -0.068 10.700 -11.250 1.00 46.75 85 GLU A C 1
ATOM 709 O O . GLU A 1 85 ? 1.069 11.132 -11.469 1.00 46.75 85 GLU A O 1
ATOM 714 N N . LYS A 1 86 ? -1.105 11.046 -12.027 1.00 39.66 86 LYS A N 1
ATOM 715 C CA . LYS A 1 86 ? -1.044 12.175 -12.963 1.00 39.66 86 LYS A CA 1
ATOM 716 C C . LYS A 1 86 ? -0.551 13.384 -12.174 1.00 39.66 86 LYS A C 1
ATOM 718 O O . LYS A 1 86 ? -1.274 13.884 -11.316 1.00 39.66 86 LYS A O 1
ATOM 723 N N . ARG A 1 87 ? 0.645 13.882 -12.500 1.00 39.78 87 ARG A N 1
ATOM 724 C CA . ARG A 1 87 ? 1.170 15.145 -11.972 1.00 39.78 87 ARG A CA 1
ATOM 725 C C . ARG A 1 87 ? 0.155 16.264 -12.226 1.00 39.78 87 ARG A C 1
ATOM 727 O O . ARG A 1 87 ? 0.122 16.857 -13.301 1.00 39.78 87 ARG A O 1
ATOM 734 N N . ARG A 1 88 ? -0.653 16.587 -11.221 1.00 35.78 88 ARG A N 1
ATOM 735 C CA . ARG A 1 88 ? -1.204 17.927 -11.032 1.00 35.78 88 ARG A CA 1
ATOM 736 C C . ARG A 1 88 ? -0.582 18.472 -9.759 1.00 35.78 88 ARG A C 1
ATOM 738 O O . ARG A 1 88 ? -1.007 18.183 -8.650 1.00 35.78 88 ARG A O 1
ATOM 745 N N . SER A 1 89 ? 0.502 19.201 -9.996 1.00 46.50 89 SER A N 1
ATOM 746 C CA . SER A 1 89 ? 1.162 20.160 -9.117 1.00 46.50 89 SER A CA 1
ATOM 747 C C . SER A 1 89 ? 0.260 20.685 -7.999 1.00 46.50 89 SER A C 1
ATOM 749 O O . SER A 1 89 ? -0.640 21.473 -8.279 1.00 46.50 89 SER A O 1
ATOM 751 N N . ASN A 1 90 ? 0.518 20.236 -6.767 1.00 38.50 90 ASN A N 1
ATOM 752 C CA . ASN A 1 90 ? 0.382 20.982 -5.508 1.00 38.50 90 ASN A CA 1
ATOM 753 C C . ASN A 1 90 ? 0.877 20.109 -4.336 1.00 38.50 90 ASN A C 1
ATOM 755 O O . ASN A 1 90 ? 0.123 19.770 -3.425 1.00 38.50 90 ASN A O 1
ATOM 759 N N . CYS A 1 91 ? 2.163 19.738 -4.340 1.00 33.75 91 CYS A N 1
ATOM 760 C CA . CYS A 1 91 ? 2.798 19.198 -3.137 1.00 33.75 91 CYS A CA 1
ATOM 761 C C . CYS A 1 91 ? 2.939 20.326 -2.110 1.00 33.75 91 CYS A C 1
ATOM 763 O O . CYS A 1 91 ? 3.876 21.121 -2.167 1.00 33.75 91 CYS A O 1
ATOM 765 N N . LYS A 1 92 ? 2.012 20.396 -1.151 1.00 37.00 92 LYS A N 1
ATOM 766 C CA . LYS A 1 92 ? 2.273 21.079 0.116 1.00 37.00 92 LYS A CA 1
ATOM 767 C C . LYS A 1 92 ? 3.213 20.188 0.920 1.00 37.00 92 LYS A C 1
ATOM 769 O O . LYS A 1 92 ? 2.773 19.251 1.577 1.00 37.00 92 LYS A O 1
ATOM 774 N N . ILE A 1 93 ? 4.508 20.469 0.829 1.00 38.44 93 ILE A N 1
ATOM 775 C CA . ILE A 1 93 ? 5.500 19.945 1.766 1.00 38.44 93 ILE A CA 1
ATOM 776 C C . ILE A 1 93 ? 5.115 20.494 3.147 1.00 38.44 93 ILE A C 1
ATOM 778 O O . ILE A 1 93 ? 5.204 21.698 3.391 1.00 38.44 93 ILE A O 1
ATOM 782 N N . LEU A 1 94 ? 4.605 19.623 4.018 1.00 37.97 94 LEU A N 1
ATOM 783 C CA . LEU A 1 94 ? 4.328 19.927 5.421 1.00 37.97 94 LEU A CA 1
ATOM 784 C C . LEU A 1 94 ? 5.665 20.071 6.155 1.00 37.97 94 LEU A C 1
ATOM 786 O O . LEU A 1 94 ? 6.255 19.095 6.607 1.00 37.97 94 LEU A O 1
ATOM 790 N N . ASN A 1 95 ? 6.155 21.306 6.238 1.00 37.03 95 ASN A N 1
ATOM 791 C CA . ASN A 1 95 ? 7.228 21.686 7.148 1.00 37.03 95 ASN A CA 1
ATOM 792 C C . ASN A 1 95 ? 6.624 22.012 8.518 1.00 37.03 95 ASN A C 1
ATOM 794 O O . ASN A 1 95 ? 6.320 23.172 8.787 1.00 37.03 95 ASN A O 1
ATOM 798 N N . ASP A 1 96 ? 6.508 21.022 9.398 1.00 38.97 96 ASP A N 1
ATOM 799 C CA . ASP A 1 96 ? 6.307 21.285 10.825 1.00 38.97 96 ASP A CA 1
ATOM 800 C C . ASP A 1 96 ? 7.667 21.321 11.529 1.00 38.97 96 ASP A C 1
ATOM 802 O O . ASP A 1 96 ? 8.181 20.329 12.044 1.00 38.97 96 ASP A O 1
ATOM 806 N N . LYS A 1 97 ? 8.279 22.509 11.531 1.00 47.44 97 LYS A N 1
ATOM 807 C CA . LYS A 1 97 ? 9.353 22.845 12.471 1.00 47.44 97 LYS A CA 1
ATOM 808 C C . LYS A 1 97 ? 8.724 23.421 13.737 1.00 47.44 97 LYS A C 1
ATOM 810 O O . LYS A 1 97 ? 8.114 24.484 13.652 1.00 47.44 97 LYS A O 1
ATOM 815 N N . ASN A 1 98 ? 8.930 22.762 14.885 1.00 39.94 98 ASN A N 1
ATOM 816 C CA . ASN A 1 98 ? 9.406 23.354 16.156 1.00 39.94 98 ASN A CA 1
ATOM 817 C C . ASN A 1 98 ? 9.003 22.528 17.395 1.00 39.94 98 ASN A C 1
ATOM 819 O O . ASN A 1 98 ? 7.849 22.575 17.807 1.00 39.94 98 ASN A O 1
ATOM 823 N N . LYS A 1 99 ? 9.970 21.887 18.068 1.00 40.69 99 LYS A N 1
ATOM 824 C CA . LYS A 1 99 ? 10.608 22.339 19.332 1.00 40.69 99 LYS A CA 1
ATOM 825 C C . LYS A 1 99 ? 11.351 21.171 19.996 1.00 40.69 99 LYS A C 1
ATOM 827 O O . LYS A 1 99 ? 10.758 20.147 20.304 1.00 40.69 99 LYS A O 1
ATOM 832 N N . GLN A 1 100 ? 12.643 21.381 20.243 1.00 46.47 100 GLN A N 1
ATOM 833 C CA . GLN A 1 100 ? 13.508 20.528 21.060 1.00 46.47 100 GLN A CA 1
ATOM 834 C C . GLN A 1 100 ? 12.996 20.405 22.497 1.00 46.47 100 GLN A C 1
ATOM 836 O O . GLN A 1 100 ? 12.578 21.397 23.102 1.00 46.47 100 GLN A O 1
ATOM 841 N N . THR A 1 101 ? 13.158 19.226 23.096 1.00 39.22 101 THR A N 1
ATOM 842 C CA . THR A 1 101 ? 13.481 19.120 24.526 1.00 39.22 101 THR A CA 1
ATOM 843 C C . THR A 1 101 ? 14.266 17.833 24.781 1.00 39.22 101 THR A C 1
ATOM 845 O O . THR A 1 101 ? 13.871 16.756 24.351 1.00 39.22 101 THR A O 1
ATOM 848 N N . MET A 1 102 ? 15.414 17.977 25.448 1.00 47.38 102 MET A N 1
ATOM 849 C CA . MET A 1 102 ? 16.4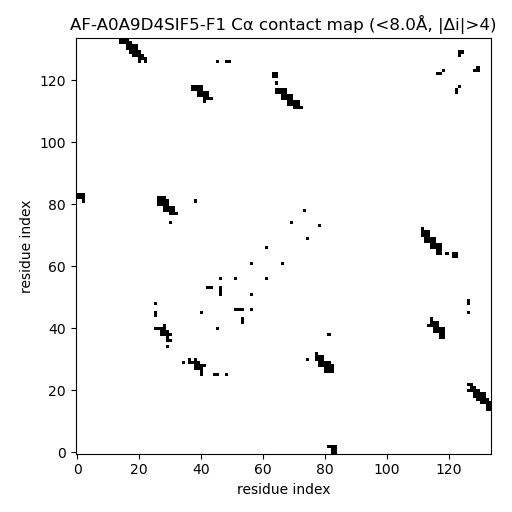24 16.942 25.685 1.00 47.38 102 MET A CA 1
ATOM 850 C C . MET A 1 102 ? 15.861 15.643 26.281 1.00 47.38 102 MET A C 1
ATOM 852 O O . MET A 1 102 ? 15.428 15.632 27.431 1.00 47.38 102 MET A O 1
ATOM 856 N N . ASN A 1 103 ? 15.970 14.551 25.519 1.00 48.28 103 ASN A N 1
ATOM 857 C CA . ASN A 1 103 ? 16.289 13.187 25.983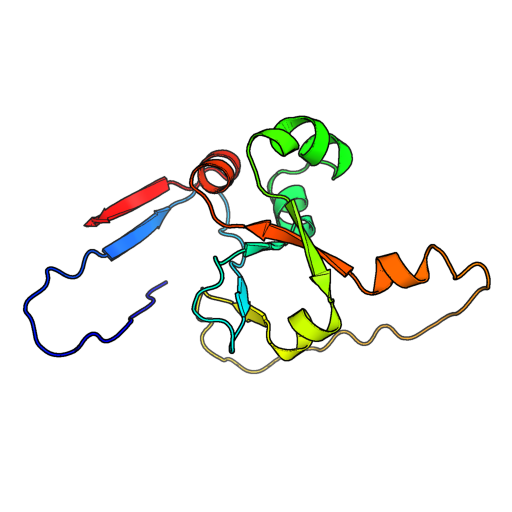 1.00 48.28 103 ASN A CA 1
ATOM 858 C C . ASN A 1 103 ? 16.575 12.275 24.765 1.00 48.28 103 ASN A C 1
ATOM 860 O O . ASN A 1 103 ? 15.971 11.225 24.552 1.00 48.28 103 ASN A O 1
ATOM 864 N N . GLU A 1 104 ? 17.484 12.723 23.898 1.00 45.72 104 GLU A N 1
ATOM 865 C CA . GLU A 1 104 ? 17.489 12.379 22.473 1.00 45.72 104 GLU A CA 1
ATOM 866 C C . GLU A 1 104 ? 18.717 11.563 22.019 1.00 45.72 104 GLU A C 1
ATOM 868 O O . GLU A 1 104 ? 19.456 11.984 21.139 1.00 45.72 104 GLU A O 1
ATOM 873 N N . GLN A 1 105 ? 18.963 10.377 22.580 1.00 45.53 105 GLN A N 1
ATOM 874 C CA . GLN A 1 105 ? 19.917 9.436 21.950 1.00 45.53 105 GLN A CA 1
ATOM 875 C C . GLN A 1 105 ? 19.266 8.122 21.511 1.00 45.53 105 GLN A C 1
ATOM 877 O O . GLN A 1 105 ? 19.650 7.572 20.486 1.00 45.53 105 GLN A O 1
ATOM 882 N N . GLN A 1 106 ? 18.201 7.674 22.185 1.00 45.69 106 GLN A N 1
ATOM 883 C CA . GLN A 1 106 ? 17.387 6.543 21.709 1.00 45.69 106 GLN A CA 1
ATOM 884 C C . GLN A 1 106 ? 16.154 6.978 20.894 1.00 45.69 106 GLN A C 1
ATOM 886 O O . GLN A 1 106 ? 15.703 6.228 20.032 1.00 45.69 106 GLN A O 1
ATOM 891 N N . GLN A 1 107 ? 15.635 8.198 21.096 1.00 46.91 107 GLN A N 1
ATOM 892 C CA . GLN A 1 107 ? 14.507 8.733 20.311 1.00 46.91 107 GLN A CA 1
ATOM 893 C C . GLN A 1 107 ? 14.917 9.288 18.934 1.00 46.91 107 GLN A C 1
ATOM 895 O O . GLN A 1 107 ? 14.117 9.225 18.003 1.00 46.91 107 GLN A O 1
ATOM 900 N N . GLN A 1 108 ? 16.156 9.766 18.759 1.00 47.03 108 GLN A N 1
ATOM 901 C CA . GLN A 1 108 ? 16.624 10.303 17.470 1.00 47.03 108 GLN A CA 1
ATOM 902 C C . GLN A 1 108 ? 16.757 9.224 16.383 1.00 47.03 108 GLN A C 1
ATOM 904 O O . GLN A 1 108 ? 16.392 9.476 15.239 1.00 47.03 108 GLN A O 1
ATOM 909 N N . GLN A 1 109 ? 17.189 8.000 16.720 1.00 50.12 109 GLN A N 1
ATOM 910 C CA . GLN A 1 109 ? 17.242 6.906 15.736 1.00 50.12 109 GLN A CA 1
ATOM 911 C C . GLN A 1 109 ? 15.848 6.525 15.214 1.00 50.12 109 GLN A C 1
ATOM 913 O O . GLN A 1 109 ? 15.694 6.276 14.023 1.00 50.12 109 GLN A O 1
ATOM 918 N N . GLN A 1 110 ? 14.812 6.570 16.063 1.00 51.09 110 GLN A N 1
ATOM 919 C CA . GLN A 1 110 ? 13.434 6.285 15.637 1.00 51.09 110 GLN A CA 1
ATOM 920 C C . GLN A 1 110 ? 12.831 7.388 14.751 1.00 51.09 110 GLN A C 1
ATOM 922 O O . GLN A 1 110 ? 11.928 7.102 13.974 1.00 51.09 110 GLN A O 1
ATOM 927 N N . GLN A 1 111 ? 13.317 8.634 14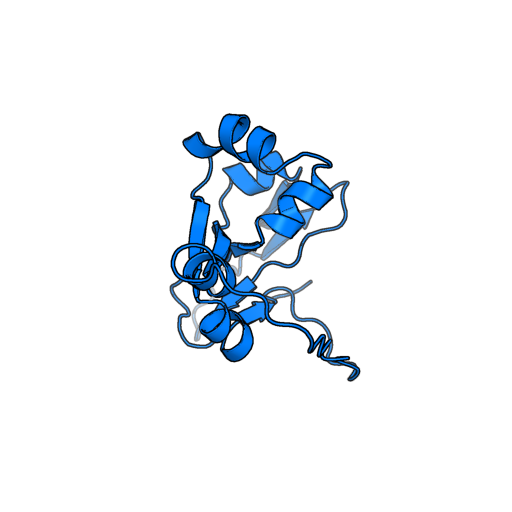.825 1.00 58.97 111 GLN A N 1
ATOM 928 C CA . GLN A 1 111 ? 12.853 9.712 13.936 1.00 58.97 111 GLN A CA 1
ATOM 929 C C . GLN A 1 111 ? 13.404 9.595 12.507 1.00 58.97 111 GLN A C 1
ATOM 931 O O . GLN A 1 111 ? 12.814 10.152 11.577 1.00 58.97 111 GLN A O 1
ATOM 936 N N . HIS A 1 112 ? 14.510 8.869 12.327 1.00 78.88 112 HIS A N 1
ATOM 937 C CA . HIS A 1 112 ? 15.181 8.714 11.038 1.00 78.88 112 HIS A CA 1
ATOM 938 C C . HIS A 1 112 ? 14.791 7.453 10.275 1.00 78.88 112 HIS A C 1
ATOM 940 O O . HIS A 1 112 ? 15.159 7.334 9.110 1.00 78.88 112 HIS A O 1
ATOM 946 N N . GLU A 1 113 ? 14.038 6.540 10.881 1.00 89.50 113 GLU A N 1
ATOM 947 C CA . GLU A 1 113 ? 13.593 5.312 10.231 1.00 89.50 113 GLU A CA 1
ATOM 948 C C . GLU A 1 113 ? 12.077 5.306 10.044 1.00 89.50 113 GLU A C 1
ATOM 950 O O . GLU A 1 113 ? 11.317 5.762 10.897 1.00 89.50 113 GLU A O 1
ATOM 955 N N . ILE A 1 114 ? 11.629 4.763 8.917 1.00 91.62 114 ILE A N 1
ATOM 956 C CA . ILE A 1 114 ? 10.218 4.491 8.650 1.00 91.62 114 ILE A CA 1
ATOM 957 C C . ILE A 1 114 ? 10.015 2.991 8.480 1.00 91.62 114 ILE A C 1
ATOM 959 O O . ILE A 1 114 ? 10.851 2.290 7.906 1.00 91.62 114 ILE A O 1
ATOM 963 N N . GLU A 1 115 ? 8.897 2.498 9.000 1.00 94.25 115 GLU A N 1
ATOM 964 C CA . GLU A 1 115 ? 8.539 1.087 8.914 1.00 94.25 115 GLU A CA 1
ATOM 965 C C . GLU A 1 115 ? 7.739 0.803 7.648 1.00 94.25 115 GLU A C 1
ATOM 967 O O . GLU A 1 115 ? 6.750 1.480 7.342 1.00 94.25 115 GLU A O 1
ATOM 972 N N . ILE A 1 116 ? 8.163 -0.234 6.935 1.00 94.62 116 ILE A N 1
ATOM 973 C CA . ILE A 1 116 ? 7.584 -0.661 5.666 1.00 94.62 116 ILE A CA 1
ATOM 974 C C . ILE A 1 116 ? 7.208 -2.136 5.707 1.00 94.62 116 ILE A C 1
ATOM 976 O O . ILE A 1 116 ? 7.784 -2.913 6.469 1.00 94.62 116 ILE A O 1
ATOM 980 N N . VAL A 1 117 ? 6.263 -2.519 4.853 1.00 94.94 117 VAL A N 1
ATOM 981 C CA . VAL A 1 117 ? 5.939 -3.917 4.553 1.00 94.94 117 VAL A CA 1
ATOM 982 C C . VAL A 1 117 ? 6.141 -4.139 3.067 1.00 94.94 117 VAL A C 1
ATOM 984 O O . VAL A 1 117 ? 5.520 -3.446 2.262 1.00 94.94 117 VAL A O 1
ATOM 987 N N . TYR A 1 118 ? 6.992 -5.091 2.698 1.00 92.81 118 TYR A N 1
ATOM 988 C CA . TYR A 1 118 ? 7.173 -5.434 1.289 1.00 92.81 118 TYR A CA 1
ATOM 989 C C . TYR A 1 118 ? 5.903 -6.053 0.700 1.00 92.81 118 TYR A C 1
ATOM 991 O O . TYR A 1 118 ? 5.203 -6.829 1.362 1.00 92.81 118 TYR A O 1
ATOM 999 N N . GLN A 1 119 ? 5.623 -5.702 -0.553 1.00 90.19 119 GLN A N 1
ATOM 1000 C CA . GLN A 1 119 ? 4.534 -6.276 -1.328 1.00 90.19 119 GLN A CA 1
ATOM 1001 C C . GLN A 1 119 ? 4.741 -7.790 -1.423 1.00 90.19 119 GLN A C 1
ATOM 1003 O O . GLN A 1 119 ? 5.855 -8.294 -1.578 1.00 90.19 119 GLN A O 1
ATOM 1008 N N . SER A 1 120 ? 3.653 -8.512 -1.192 1.00 91.00 120 SER A N 1
ATOM 1009 C CA . SER A 1 120 ? 3.583 -9.965 -1.229 1.00 91.00 120 SER A CA 1
ATOM 1010 C C . SER A 1 120 ? 2.120 -10.383 -1.283 1.00 91.00 120 SER A C 1
ATOM 1012 O O . SER A 1 120 ? 1.228 -9.632 -0.882 1.00 91.00 120 SER A O 1
ATOM 1014 N N . GLU A 1 121 ? 1.864 -11.623 -1.685 1.00 90.12 121 GLU A N 1
ATOM 1015 C CA . GLU A 1 121 ? 0.511 -12.179 -1.674 1.00 90.12 121 GLU A CA 1
ATOM 1016 C C . GLU A 1 121 ? -0.135 -12.109 -0.276 1.00 90.12 121 GLU A C 1
ATOM 1018 O O . GLU A 1 121 ? -1.329 -11.849 -0.139 1.00 90.12 121 GLU A O 1
ATOM 1023 N N . GLN A 1 122 ? 0.657 -12.275 0.789 1.00 93.38 122 GLN A N 1
ATOM 1024 C CA . GLN A 1 122 ? 0.143 -12.261 2.159 1.00 93.38 122 GLN A CA 1
ATOM 1025 C C . GLN A 1 122 ? -0.361 -10.881 2.580 1.00 93.38 122 GLN A C 1
ATOM 1027 O O . GLN A 1 122 ? -1.443 -10.782 3.159 1.00 93.38 122 GLN A O 1
ATOM 1032 N N . ILE A 1 123 ? 0.383 -9.808 2.278 1.00 94.00 123 ILE A N 1
ATOM 1033 C CA . ILE A 1 123 ? -0.095 -8.457 2.598 1.00 94.00 123 ILE A CA 1
ATOM 1034 C C . ILE A 1 123 ? -1.289 -8.069 1.718 1.00 94.00 123 ILE A C 1
ATOM 1036 O O . ILE A 1 123 ? -2.205 -7.425 2.224 1.00 94.00 123 ILE A O 1
ATOM 1040 N N . ASN A 1 124 ? -1.348 -8.541 0.468 1.00 91.94 124 ASN A N 1
ATOM 1041 C CA . ASN A 1 124 ? -2.505 -8.333 -0.407 1.00 91.94 124 ASN A CA 1
ATOM 1042 C C . ASN A 1 124 ? -3.763 -8.978 0.186 1.00 91.94 124 ASN A C 1
ATOM 1044 O O . ASN A 1 124 ? -4.773 -8.301 0.350 1.00 91.94 124 ASN A O 1
ATOM 1048 N N . ARG A 1 125 ? -3.676 -10.235 0.640 1.00 92.12 125 ARG A N 1
ATOM 1049 C CA . ARG A 1 125 ? -4.779 -10.918 1.340 1.00 92.12 125 ARG A CA 1
ATOM 1050 C C . ARG A 1 125 ? -5.203 -10.191 2.620 1.00 92.12 125 ARG A C 1
ATOM 1052 O O . ARG A 1 125 ? -6.390 -10.082 2.890 1.00 92.12 125 ARG A O 1
ATOM 1059 N N . ILE A 1 126 ? -4.255 -9.674 3.407 1.00 94.12 126 ILE A N 1
ATOM 1060 C CA . ILE A 1 126 ? -4.558 -8.906 4.632 1.00 94.12 126 ILE A CA 1
ATOM 1061 C C . ILE A 1 126 ? -5.287 -7.593 4.310 1.00 94.12 126 ILE A C 1
ATOM 1063 O O . ILE A 1 126 ? -6.125 -7.147 5.096 1.00 94.12 126 ILE A O 1
ATOM 1067 N N . LEU A 1 127 ? -4.950 -6.964 3.184 1.00 93.06 127 LEU A N 1
ATOM 1068 C CA . LEU A 1 127 ? -5.548 -5.718 2.709 1.00 93.06 127 LEU A CA 1
ATOM 1069 C C . LEU A 1 127 ? -6.827 -5.931 1.881 1.00 93.06 127 LEU A C 1
ATOM 1071 O O . LEU A 1 127 ? -7.385 -4.947 1.398 1.00 93.06 127 LEU A O 1
ATOM 1075 N N . ASP A 1 128 ? -7.304 -7.174 1.749 1.00 92.75 128 ASP A N 1
ATOM 1076 C CA . ASP A 1 128 ? -8.417 -7.555 0.872 1.00 92.75 128 ASP A CA 1
ATOM 1077 C C . ASP A 1 128 ? -8.188 -7.080 -0.583 1.00 92.75 128 ASP A C 1
ATOM 1079 O O . ASP A 1 128 ? -9.059 -6.449 -1.189 1.00 92.75 128 ASP A O 1
ATOM 1083 N N . ILE A 1 129 ? -6.979 -7.309 -1.111 1.00 89.62 129 ILE A N 1
ATOM 1084 C CA . ILE A 1 129 ? -6.594 -7.048 -2.505 1.00 89.62 129 ILE A CA 1
ATOM 1085 C C . ILE A 1 129 ? -6.627 -8.368 -3.279 1.00 89.62 129 ILE A C 1
ATOM 1087 O O . ILE A 1 129 ? -5.894 -9.306 -2.962 1.00 89.62 129 ILE A O 1
ATOM 1091 N N . GLU A 1 130 ? -7.453 -8.409 -4.316 1.00 87.75 130 GLU A N 1
ATOM 1092 C CA . GLU A 1 130 ? -7.526 -9.487 -5.296 1.00 87.75 130 GLU A CA 1
ATOM 1093 C C . GLU A 1 130 ? -6.699 -9.111 -6.528 1.00 87.75 130 GLU A C 1
ATOM 1095 O O . GLU A 1 130 ? -6.843 -8.014 -7.072 1.00 87.75 130 GLU A O 1
ATOM 1100 N N . LEU A 1 131 ? -5.826 -10.026 -6.953 1.00 84.06 131 LEU A N 1
ATOM 1101 C CA . LEU A 1 131 ? -5.017 -9.892 -8.161 1.00 84.06 131 LEU A CA 1
ATOM 1102 C C . LEU A 1 131 ? -5.657 -10.719 -9.274 1.00 84.06 131 LEU A C 1
ATOM 1104 O O . LEU A 1 131 ? -5.899 -11.913 -9.101 1.00 84.06 131 LEU A O 1
ATOM 1108 N N . THR A 1 132 ? -5.960 -10.079 -10.400 1.00 82.50 132 THR A N 1
ATOM 1109 C CA . THR A 1 132 ? -6.494 -10.740 -11.599 1.00 82.50 132 THR A CA 1
ATOM 1110 C C . THR A 1 132 ? -5.514 -10.557 -12.747 1.00 82.50 132 THR A C 1
ATOM 1112 O O . THR A 1 132 ? -5.194 -9.419 -13.083 1.00 82.50 132 THR A O 1
ATOM 1115 N N . VAL A 1 133 ? -5.064 -11.661 -13.342 1.00 77.69 133 VAL A N 1
ATOM 1116 C CA . VAL A 1 133 ? -4.226 -11.665 -14.549 1.00 77.69 133 VAL A CA 1
ATOM 1117 C C . VAL A 1 133 ? -5.125 -11.907 -15.759 1.00 77.69 133 VAL A C 1
ATOM 1119 O O . VAL A 1 133 ? -5.976 -12.800 -15.710 1.00 77.69 133 VAL A O 1
ATOM 1122 N N . ILE A 1 134 ? -4.972 -11.094 -16.805 1.00 72.00 134 ILE A N 1
ATOM 1123 C CA . ILE A 1 134 ? -5.671 -11.237 -18.093 1.00 72.00 134 ILE A CA 1
ATOM 1124 C C . ILE A 1 134 ? -4.704 -11.200 -19.266 1.00 72.00 134 ILE A C 1
ATOM 1126 O O . ILE A 1 134 ? -3.648 -10.535 -19.131 1.00 72.00 134 ILE A O 1
#

Solvent-accessible surface area (backbone atoms only — not comparable to full-atom values): 8683 Å² total; per-residue (Å²): 135,91,81,86,82,92,76,85,95,64,98,64,83,77,73,44,78,42,83,44,54,98,54,87,82,74,74,37,29,35,44,75,92,41,82,90,52,75,40,27,33,50,44,73,57,52,28,59,76,68,73,50,52,68,67,59,51,45,76,75,37,56,92,67,44,62,72,47,75,45,52,39,70,58,41,75,74,35,54,38,58,68,67,74,69,79,88,71,90,73,86,77,79,82,79,85,83,86,82,90,77,95,75,70,75,73,55,50,62,59,73,41,43,42,54,32,32,51,69,46,74,56,52,31,56,76,65,49,42,47,80,46,76,92

Organism: Dermatophagoides farinae (NCBI:txid6954)

pLDDT: mean 74.15, std 21.2, range [33.09, 96.19]

Secondary structure (DSSP, 8-state):
--------SS----PPEEEEESSPPPPPEEETT-TTSPPEEEHHHHHHHTT--HHHHHHHHTTTS-EEEEEHHHHHHHEEESS-----S------------S-TTTHHHHHHEEEEEE--HHHHHHTTEEEEE-

Mean predicted aligned error: 12.82 Å

Sequence (134 aa):
MIRMMMMDDDDDDMEYEFEASCRPLLNLYTFLHKPNQCPFYLVCDVIKSLKMTREIFINKYHHMVNISRINRSDFETNGLIVQLEKRRSNCKILNDKNKQTMNEQQQQQQQHEIEIVYQSEQINRILDIELTVI

Nearest PDB structures (foldseek):
  4hpm-assembly2_C  TM=7.072E-01  e=1.165E-05  Homo sapiens
  4hpm-assembly1_A  TM=6.562E-01  e=1.315E-05  Homo sapiens
  4hpl-assembly1_A  TM=6.971E-01  e=8.139E-05  Homo sapiens
  8hcu-assembly1_C  TM=6.615E-01  e=1.038E-04  Homo sapiens
  7y8r-assembly1_M  TM=6.097E-01  e=2.191E-01  Homo sapiens

Foldseek 3Di:
DDDDDDDDDDPDPPKDKDKDAPFPDAFWKDFQPCPVDFIKGFLVVLCVRVVHDPVVCCVPPVVPWDKDKDFPVRCVVGMDRSPDDDDPDDPPPPPDDDDDDDDPDVPVVVVGITIITGDDPSSCVVSRIDMDID

Radius of gyration: 17.69 Å; Cα contacts (8 Å, |Δi|>4): 151; chains: 1; bounding box: 33×38×56 Å